Protein AF-D4DBG1-F1 (afdb_monomer_lite)

Sequence (114 aa):
MKVKADRDESSPYAAMLAAQDVAARCKELGINALHIKIRATGGTYSNISTQSWQADVQILTLFTGNGTKTPGPGAQSALRALARSGMRIGRIEDVTPTPSDSTRRKGGRRGRRL

pLDDT: mean 71.86, std 18.29, range [31.03, 88.25]

Foldseek 3Di:
DQDDDPVCLLPLVSLLVVLLVLLVVCVVVVQQADEAEAEFQAAADQDDDDDDDDDDDDPDDDDGDFDDLDGGPNPVSSVVSCVVSRRHYDHYHYPYDDDPDGDDHPQPPVRDDD

InterPro domains:
  IPR001971 Small ribosomal subunit protein uS11 [PF00411] (1-110)
  IPR001971 Small ribosomal subunit protein uS11 [PIRSF002131] (1-110)
  IPR001971 Small ribosomal subunit protein uS11 [PTHR11759] (1-110)
  IPR018102 Small ribosomal subunit protein uS11, conserved site [PS00054] (79-101)
  IPR036967 Small ribosomal subunit protein uS11 superfamily [G3DSA:3.30.420.80] (1-114)

Structure (mmCIF, N/CA/C/O backbone):
data_AF-D4DBG1-F1
#
_entry.id   AF-D4DBG1-F1
#
loop_
_atom_site.group_PDB
_atom_site.id
_atom_site.type_symbol
_atom_site.label_atom_id
_atom_site.label_alt_id
_atom_site.label_comp_id
_atom_site.label_asym_id
_atom_site.label_entity_id
_atom_site.label_seq_id
_atom_site.pdbx_PDB_ins_code
_atom_site.Cartn_x
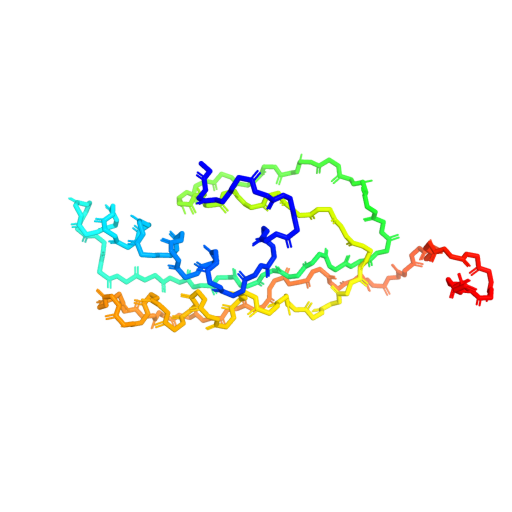_atom_site.Cartn_y
_atom_site.Cartn_z
_atom_site.occupancy
_atom_site.B_iso_or_equiv
_atom_site.auth_seq_id
_atom_site.auth_comp_id
_atom_site.auth_asym_id
_atom_site.auth_atom_id
_atom_site.pdbx_PDB_model_num
ATOM 1 N N . MET A 1 1 ? 9.223 9.749 7.460 1.00 59.69 1 MET A N 1
ATOM 2 C CA . MET A 1 1 ? 9.960 8.694 6.731 1.00 59.69 1 MET A CA 1
ATOM 3 C C . MET A 1 1 ? 10.418 7.651 7.742 1.00 59.69 1 MET A C 1
ATOM 5 O O . MET A 1 1 ? 10.905 8.054 8.792 1.00 59.69 1 MET A O 1
ATOM 9 N N . LYS A 1 2 ? 10.156 6.356 7.514 1.00 74.06 2 LYS A N 1
ATOM 10 C CA . LYS A 1 2 ? 10.386 5.299 8.525 1.00 74.06 2 LYS A CA 1
ATOM 11 C C . LYS A 1 2 ? 11.786 4.686 8.473 1.00 74.06 2 LYS A C 1
ATOM 13 O O . LYS A 1 2 ? 12.267 4.230 9.502 1.00 74.06 2 LYS A O 1
ATOM 18 N N . VAL A 1 3 ? 12.448 4.721 7.317 1.00 77.94 3 VAL A N 1
ATOM 19 C CA . VAL A 1 3 ? 13.809 4.199 7.141 1.00 77.94 3 VAL A CA 1
ATOM 20 C C . VAL A 1 3 ? 14.681 5.263 6.481 1.00 77.94 3 VAL A C 1
ATOM 22 O O . VAL A 1 3 ? 14.182 6.052 5.685 1.00 77.94 3 VAL A O 1
ATOM 25 N N . LYS A 1 4 ? 15.956 5.336 6.883 1.00 78.75 4 LYS A N 1
ATOM 26 C CA . LYS A 1 4 ? 16.922 6.358 6.435 1.00 78.75 4 LYS A CA 1
ATOM 27 C C . LYS A 1 4 ? 17.771 5.913 5.239 1.00 78.75 4 LYS A C 1
ATOM 29 O O . LYS A 1 4 ? 18.487 6.729 4.679 1.00 78.75 4 LYS A O 1
ATOM 34 N N . ALA A 1 5 ? 17.738 4.624 4.907 1.00 82.06 5 ALA A N 1
ATOM 35 C CA . ALA A 1 5 ? 18.497 4.038 3.816 1.00 82.06 5 ALA A CA 1
ATOM 36 C C . ALA A 1 5 ? 17.576 3.760 2.624 1.00 82.06 5 ALA A C 1
ATOM 38 O O . ALA A 1 5 ? 16.616 3.001 2.758 1.00 82.06 5 ALA A O 1
ATOM 39 N N . ASP A 1 6 ? 17.930 4.297 1.456 1.00 77.25 6 ASP A N 1
ATOM 40 C CA . ASP A 1 6 ? 17.152 4.157 0.212 1.00 77.25 6 ASP A CA 1
ATOM 41 C C . ASP A 1 6 ? 16.945 2.686 -0.198 1.00 77.25 6 ASP A C 1
ATOM 43 O O . ASP A 1 6 ? 15.963 2.313 -0.834 1.00 77.25 6 ASP A O 1
ATOM 47 N N . ARG A 1 7 ? 17.872 1.803 0.196 1.00 73.06 7 ARG A N 1
ATOM 48 C CA . ARG A 1 7 ? 17.799 0.363 -0.109 1.00 73.06 7 ARG A CA 1
ATOM 49 C C . ARG A 1 7 ? 16.644 -0.332 0.613 1.00 73.06 7 ARG A C 1
ATOM 51 O O . ARG A 1 7 ? 16.072 -1.282 0.081 1.00 73.06 7 ARG A O 1
ATOM 58 N N . ASP A 1 8 ? 16.299 0.145 1.803 1.00 77.94 8 ASP A N 1
ATOM 59 C CA . ASP A 1 8 ? 15.348 -0.511 2.702 1.00 77.94 8 ASP A CA 1
ATOM 60 C C . ASP A 1 8 ? 13.916 0.004 2.528 1.00 77.94 8 ASP A C 1
ATOM 62 O O . ASP A 1 8 ? 12.990 -0.509 3.162 1.00 77.94 8 ASP A O 1
ATOM 66 N N . GLU A 1 9 ? 13.706 0.979 1.642 1.00 72.56 9 GLU A N 1
ATOM 67 C CA . GLU A 1 9 ? 12.390 1.561 1.370 1.00 72.56 9 GLU A CA 1
ATOM 68 C C . GLU A 1 9 ? 11.390 0.521 0.860 1.00 72.56 9 GLU A C 1
ATOM 70 O O . GLU A 1 9 ? 10.223 0.537 1.245 1.00 72.56 9 GLU A O 1
ATOM 75 N N . SER A 1 10 ? 11.851 -0.434 0.047 1.00 70.38 10 SER A N 1
ATOM 76 C CA . SER A 1 10 ? 11.011 -1.518 -0.482 1.00 70.38 10 SER A CA 1
ATOM 77 C C . SER A 1 10 ? 10.912 -2.735 0.447 1.00 70.38 10 SER A C 1
ATOM 79 O O . SER A 1 10 ? 10.242 -3.721 0.115 1.00 70.38 10 SER A O 1
ATOM 81 N N . SER A 1 11 ? 11.581 -2.694 1.604 1.00 80.00 11 SER A N 1
ATOM 82 C CA . SER A 1 11 ? 11.648 -3.843 2.499 1.00 80.00 11 SER A CA 1
ATOM 83 C C . SER A 1 11 ? 10.276 -4.149 3.127 1.00 80.00 11 SER A C 1
ATOM 85 O O . SER A 1 11 ? 9.518 -3.239 3.484 1.00 80.00 11 SER A O 1
ATOM 87 N N . PRO A 1 12 ? 9.944 -5.435 3.346 1.00 82.38 12 PRO A N 1
ATOM 88 C CA . PRO A 1 12 ? 8.705 -5.818 4.024 1.00 82.38 12 PRO A CA 1
ATOM 89 C C . PRO A 1 12 ? 8.588 -5.246 5.441 1.00 82.38 12 PRO A C 1
ATOM 91 O O . PRO A 1 12 ? 7.477 -5.003 5.915 1.00 82.38 12 PRO A O 1
ATOM 94 N N . TYR A 1 13 ? 9.733 -5.039 6.100 1.00 82.44 13 TYR A N 1
ATOM 95 C CA . TYR A 1 13 ? 9.830 -4.486 7.445 1.00 82.44 13 TYR A CA 1
ATOM 96 C C . TYR A 1 13 ? 9.457 -2.999 7.480 1.00 82.44 13 TYR A C 1
ATOM 98 O O . TYR A 1 13 ? 8.647 -2.592 8.314 1.00 82.44 13 TYR A O 1
ATOM 106 N N . ALA A 1 14 ? 9.955 -2.206 6.524 1.00 83.31 14 ALA A N 1
ATOM 107 C CA . ALA A 1 14 ? 9.577 -0.800 6.384 1.00 83.31 14 ALA A CA 1
ATOM 108 C C . ALA A 1 14 ? 8.064 -0.633 6.165 1.00 83.31 14 ALA A C 1
ATOM 110 O O . ALA A 1 14 ? 7.430 0.209 6.805 1.00 83.31 14 ALA A O 1
ATOM 111 N N . ALA A 1 15 ? 7.474 -1.484 5.319 1.00 82.62 15 ALA A N 1
ATOM 112 C CA . ALA A 1 15 ? 6.037 -1.485 5.046 1.00 82.62 15 ALA A CA 1
ATOM 113 C C . ALA A 1 15 ? 5.195 -1.826 6.290 1.00 82.62 15 ALA A C 1
ATOM 115 O O . ALA A 1 15 ? 4.139 -1.233 6.512 1.00 82.62 15 ALA A O 1
ATOM 116 N N . MET A 1 16 ? 5.674 -2.748 7.129 1.00 86.19 16 MET A N 1
ATOM 117 C CA . MET A 1 16 ? 5.002 -3.122 8.374 1.00 86.19 16 MET A CA 1
ATOM 118 C C . MET A 1 16 ? 4.981 -1.969 9.383 1.00 86.19 16 MET A C 1
ATOM 120 O O . MET A 1 16 ? 3.918 -1.672 9.927 1.00 86.19 16 MET A O 1
ATOM 124 N 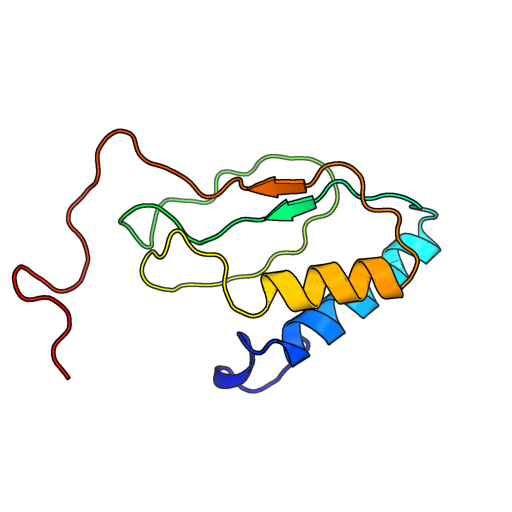N . LEU A 1 17 ? 6.125 -1.313 9.615 1.00 86.56 17 LEU A N 1
ATOM 125 C CA . LEU A 1 17 ? 6.207 -0.174 10.537 1.00 86.56 17 LEU A CA 1
ATOM 126 C C . LEU A 1 17 ? 5.274 0.957 10.094 1.00 86.56 17 LEU A C 1
ATOM 128 O O . LEU A 1 17 ? 4.496 1.466 10.896 1.00 86.56 17 LEU A O 1
ATOM 132 N N . ALA A 1 18 ? 5.280 1.281 8.798 1.00 85.19 18 ALA A N 1
ATOM 133 C CA . ALA A 1 18 ? 4.385 2.290 8.239 1.00 85.19 18 ALA A CA 1
ATOM 134 C C . ALA A 1 18 ? 2.898 1.929 8.424 1.00 85.19 18 ALA A C 1
ATOM 136 O O . ALA A 1 18 ? 2.091 2.788 8.779 1.00 85.19 18 ALA A O 1
ATOM 137 N N . ALA A 1 19 ? 2.527 0.660 8.224 1.00 85.56 19 ALA A N 1
ATOM 138 C CA . ALA A 1 19 ? 1.155 0.193 8.420 1.00 85.56 19 ALA A CA 1
ATOM 139 C C . ALA A 1 19 ? 0.696 0.289 9.887 1.00 85.56 19 ALA A C 1
ATOM 141 O O . ALA A 1 19 ? -0.467 0.596 10.149 1.00 85.56 19 ALA A O 1
ATOM 142 N N . GLN A 1 20 ? 1.598 0.058 10.846 1.00 86.31 20 GLN A N 1
ATOM 143 C CA . GLN A 1 20 ? 1.297 0.188 12.275 1.00 86.31 20 GLN A CA 1
ATOM 144 C C . GLN A 1 20 ? 1.013 1.640 12.676 1.00 86.31 20 GLN A C 1
ATOM 146 O O . GLN A 1 20 ? 0.043 1.883 13.392 1.00 86.31 20 GLN A O 1
ATOM 151 N N . ASP A 1 21 ? 1.793 2.605 12.179 1.00 87.25 21 ASP A N 1
ATOM 152 C CA . ASP A 1 21 ? 1.557 4.026 12.479 1.00 87.25 21 ASP A CA 1
ATOM 153 C C . ASP A 1 21 ? 0.223 4.519 11.920 1.00 87.25 21 ASP A C 1
ATOM 155 O O . ASP A 1 21 ? -0.505 5.267 12.571 1.00 87.25 21 ASP A O 1
ATOM 159 N N . VAL A 1 22 ? -0.104 4.094 10.699 1.00 85.62 22 VAL A N 1
ATOM 160 C CA . VAL A 1 22 ? -1.387 4.410 10.066 1.00 85.62 22 VAL A CA 1
ATOM 161 C C . VAL A 1 22 ? -2.516 3.820 10.892 1.00 85.62 22 VAL A C 1
ATOM 163 O O . VAL A 1 22 ? -3.472 4.525 11.190 1.00 85.62 22 VAL A O 1
ATOM 166 N N . ALA A 1 23 ? -2.402 2.556 11.304 1.00 85.75 23 ALA A N 1
ATOM 167 C CA . ALA A 1 23 ? -3.423 1.924 12.126 1.00 85.75 23 ALA A CA 1
ATOM 168 C C . ALA A 1 23 ? -3.608 2.633 13.475 1.00 85.75 23 ALA A C 1
ATOM 170 O O . ALA A 1 23 ? -4.741 2.775 13.924 1.00 85.75 23 ALA A O 1
ATOM 171 N N . ALA A 1 24 ? -2.526 3.103 14.105 1.00 87.38 24 ALA A N 1
ATOM 172 C CA . ALA A 1 24 ? -2.608 3.882 15.339 1.00 87.38 24 ALA A CA 1
ATOM 173 C C . ALA A 1 24 ? -3.409 5.177 15.126 1.00 87.38 24 ALA A C 1
ATOM 175 O O . ALA A 1 24 ? -4.375 5.427 15.845 1.00 87.38 24 ALA A O 1
ATOM 176 N N . ARG A 1 25 ? -3.101 5.927 14.062 1.00 86.81 25 ARG A N 1
ATOM 177 C CA . ARG A 1 25 ? -3.849 7.141 13.693 1.00 86.81 25 ARG A CA 1
ATOM 178 C C . ARG A 1 25 ? -5.304 6.855 13.323 1.00 86.81 25 ARG A C 1
ATOM 180 O O . ARG A 1 25 ? -6.196 7.606 13.695 1.00 86.81 25 ARG A O 1
ATOM 187 N N . CYS A 1 26 ? -5.574 5.759 12.618 1.00 86.06 26 CYS A N 1
ATOM 188 C CA . CYS A 1 26 ? -6.941 5.361 12.280 1.00 86.06 26 CYS A CA 1
ATOM 189 C C . CYS A 1 26 ? -7.777 5.043 13.527 1.00 86.06 26 CYS A C 1
ATOM 191 O O . CYS A 1 26 ? -8.972 5.329 13.528 1.00 86.06 26 CYS A O 1
ATOM 193 N N . LYS A 1 27 ? -7.163 4.505 14.588 1.00 85.38 27 LYS A N 1
ATOM 194 C CA . LYS A 1 27 ? -7.839 4.253 15.869 1.00 85.38 27 LYS A CA 1
ATOM 195 C C . LYS A 1 27 ? -8.156 5.532 16.632 1.00 85.38 27 LYS A C 1
ATOM 197 O O . LYS A 1 27 ? -9.246 5.628 17.182 1.00 85.38 27 LYS A O 1
ATOM 202 N N . GLU A 1 28 ? -7.252 6.511 16.635 1.00 87.62 28 GLU A N 1
ATOM 203 C CA . GLU A 1 28 ? -7.514 7.838 17.221 1.00 87.62 28 GLU A CA 1
ATOM 204 C C . GLU A 1 28 ? -8.716 8.519 16.550 1.00 87.62 28 GLU A C 1
ATOM 206 O O . GLU A 1 28 ? -9.516 9.173 17.210 1.00 87.62 28 GLU A O 1
ATOM 211 N N . LEU A 1 29 ? -8.878 8.298 15.244 1.00 85.56 29 LEU A N 1
ATOM 212 C CA . LEU A 1 29 ? -10.001 8.798 14.449 1.00 85.56 29 LEU A CA 1
ATOM 213 C C . LEU A 1 29 ? -11.263 7.915 14.527 1.00 85.56 29 LEU A C 1
ATOM 215 O O . LEU A 1 29 ? -12.278 8.255 13.924 1.00 85.56 29 LEU A O 1
ATOM 219 N N . GLY A 1 30 ? -11.219 6.779 15.231 1.00 85.38 30 GLY A N 1
ATOM 220 C CA . GLY A 1 30 ? -12.359 5.866 15.383 1.00 85.38 30 GLY A CA 1
ATOM 221 C C . GLY A 1 30 ? -12.725 5.057 14.129 1.00 85.38 30 GLY A C 1
ATOM 222 O O . GLY A 1 30 ? -13.841 4.543 14.029 1.00 85.38 30 GLY A O 1
ATOM 223 N N . ILE A 1 31 ? -11.817 4.926 13.158 1.00 83.81 31 ILE A N 1
ATOM 224 C CA . ILE A 1 31 ? -12.051 4.130 11.947 1.00 83.81 31 ILE A CA 1
ATOM 225 C C . ILE A 1 31 ? -11.821 2.653 12.270 1.00 83.81 31 ILE A C 1
ATOM 227 O O . ILE A 1 31 ? -10.710 2.238 12.584 1.00 83.81 31 ILE A O 1
ATOM 231 N N . ASN A 1 32 ? -12.868 1.841 12.126 1.00 79.56 32 ASN A N 1
ATOM 232 C CA . ASN A 1 32 ? -12.826 0.416 12.473 1.00 79.56 32 ASN A CA 1
ATOM 233 C C . ASN A 1 32 ? -12.631 -0.512 11.265 1.00 79.56 32 ASN A C 1
ATOM 235 O O . ASN A 1 32 ? -12.246 -1.669 11.444 1.00 79.56 32 ASN A O 1
ATOM 239 N N . ALA A 1 33 ? -12.916 -0.041 10.044 1.00 84.19 33 ALA A N 1
ATOM 240 C CA . ALA A 1 33 ? -12.844 -0.848 8.829 1.00 84.19 33 ALA A CA 1
ATOM 241 C C . ALA A 1 33 ? -12.226 -0.087 7.650 1.00 84.19 33 ALA A C 1
ATOM 243 O O . ALA A 1 33 ? -12.495 1.097 7.465 1.00 84.19 33 ALA A O 1
ATOM 244 N N . LEU A 1 34 ? -11.425 -0.784 6.841 1.00 84.38 34 LEU A N 1
ATOM 245 C CA . LEU A 1 34 ? -10.769 -0.242 5.650 1.00 84.38 34 LEU A CA 1
ATOM 246 C C . LEU A 1 34 ? -11.080 -1.102 4.422 1.00 84.38 34 LEU A C 1
ATOM 248 O O . LEU A 1 34 ? -10.967 -2.330 4.455 1.00 84.38 34 LEU A O 1
ATOM 252 N N . HIS A 1 35 ? -11.419 -0.444 3.315 1.00 88.25 35 HIS A N 1
ATOM 253 C CA . HIS A 1 35 ? -11.361 -1.037 1.981 1.00 88.25 35 HIS A CA 1
ATOM 254 C C . HIS A 1 35 ? -9.947 -0.867 1.431 1.00 88.25 35 HIS A C 1
ATOM 256 O O . HIS A 1 35 ? -9.401 0.234 1.459 1.00 88.25 35 HIS A O 1
ATOM 262 N N . ILE A 1 36 ? -9.344 -1.951 0.946 1.00 85.38 36 ILE A N 1
ATOM 263 C CA . ILE A 1 36 ? -7.940 -1.953 0.533 1.00 85.38 36 ILE A CA 1
ATOM 264 C C . ILE A 1 36 ? -7.868 -2.010 -0.988 1.00 85.38 36 ILE A C 1
ATOM 266 O O . ILE A 1 36 ? -8.350 -2.951 -1.610 1.00 85.38 36 ILE A O 1
ATOM 270 N N . LYS A 1 37 ? -7.206 -1.020 -1.583 1.00 86.00 37 LYS A N 1
ATOM 271 C CA . LYS A 1 37 ? -6.845 -1.023 -3.001 1.00 86.00 37 LYS A CA 1
ATOM 272 C C . LYS A 1 37 ? -5.342 -1.230 -3.122 1.00 86.00 37 LYS A C 1
ATOM 274 O O . LYS A 1 37 ? -4.564 -0.381 -2.692 1.00 86.00 37 LYS A O 1
ATOM 279 N N . ILE A 1 38 ? -4.933 -2.372 -3.665 1.00 82.06 38 ILE A N 1
ATOM 280 C CA . ILE A 1 38 ? -3.526 -2.698 -3.911 1.00 82.06 38 ILE A CA 1
ATOM 281 C C . ILE A 1 38 ? -3.170 -2.191 -5.305 1.00 82.06 38 ILE A C 1
ATOM 283 O O . ILE A 1 38 ? -3.907 -2.418 -6.259 1.00 82.06 38 ILE A O 1
ATOM 287 N N . ARG A 1 39 ? -2.040 -1.493 -5.428 1.00 79.69 39 ARG A N 1
ATOM 288 C CA . ARG A 1 39 ? -1.570 -0.951 -6.703 1.00 79.69 39 ARG A CA 1
ATOM 289 C C . ARG A 1 39 ? -0.104 -1.302 -6.914 1.00 79.69 39 ARG A C 1
ATOM 291 O O . ARG A 1 39 ? 0.745 -0.887 -6.129 1.00 79.69 39 ARG A O 1
ATOM 298 N N . ALA A 1 40 ? 0.195 -2.033 -7.982 1.00 74.38 40 ALA A N 1
ATOM 299 C CA . ALA A 1 40 ? 1.544 -2.115 -8.530 1.00 74.38 40 ALA A CA 1
ATOM 300 C C . ALA A 1 40 ? 1.775 -0.976 -9.535 1.00 74.38 40 ALA A C 1
ATOM 302 O O . ALA A 1 40 ? 0.824 -0.345 -10.002 1.00 74.38 40 ALA A O 1
ATOM 303 N N . THR A 1 41 ? 3.033 -0.718 -9.900 1.00 70.81 41 THR A N 1
ATOM 304 C CA . THR A 1 41 ? 3.386 0.362 -10.835 1.00 70.81 41 THR A CA 1
ATOM 305 C C . THR A 1 41 ? 2.612 0.244 -12.152 1.00 70.81 41 THR A C 1
ATOM 307 O O . THR A 1 41 ? 2.064 1.235 -12.631 1.00 70.81 41 THR A O 1
ATOM 310 N N . GLY A 1 42 ? 2.503 -0.983 -12.687 1.00 63.75 42 GLY A N 1
ATOM 311 C CA . GLY A 1 42 ? 1.752 -1.299 -13.905 1.00 63.75 42 GLY A CA 1
ATOM 312 C C . GLY A 1 42 ? 2.210 -0.529 -15.157 1.00 63.75 42 GLY A C 1
ATOM 313 O O . GLY A 1 42 ? 3.142 0.273 -15.121 1.00 63.75 42 GLY A O 1
ATOM 314 N N . GLY A 1 43 ? 1.578 -0.812 -16.301 1.00 64.69 43 GLY A N 1
ATOM 315 C CA . GLY A 1 43 ? 1.857 -0.126 -17.574 1.00 64.69 43 GLY A CA 1
ATOM 316 C C . GLY A 1 43 ? 3.297 -0.229 -18.121 1.00 64.69 43 GLY A C 1
ATOM 317 O O . GLY A 1 43 ? 4.091 -1.088 -17.731 1.00 64.69 43 GLY A O 1
ATOM 318 N N . THR A 1 44 ? 3.618 0.644 -19.084 1.00 59.81 44 THR A N 1
ATOM 319 C CA . THR A 1 44 ? 4.915 0.705 -19.786 1.00 59.81 44 THR A CA 1
ATOM 320 C C . THR A 1 44 ? 5.458 2.131 -19.938 1.00 59.81 44 THR A C 1
ATOM 322 O O . THR A 1 44 ? 6.004 2.448 -20.978 1.00 59.81 44 THR A O 1
ATOM 325 N N . TYR A 1 45 ? 5.378 2.992 -18.919 1.00 50.78 45 TYR A N 1
ATOM 326 C CA . TYR A 1 45 ? 6.257 4.167 -18.773 1.00 50.78 45 TYR A CA 1
ATOM 327 C C . TYR A 1 45 ? 6.303 4.632 -17.320 1.00 50.78 45 TYR A C 1
ATOM 329 O O . TYR A 1 45 ? 5.326 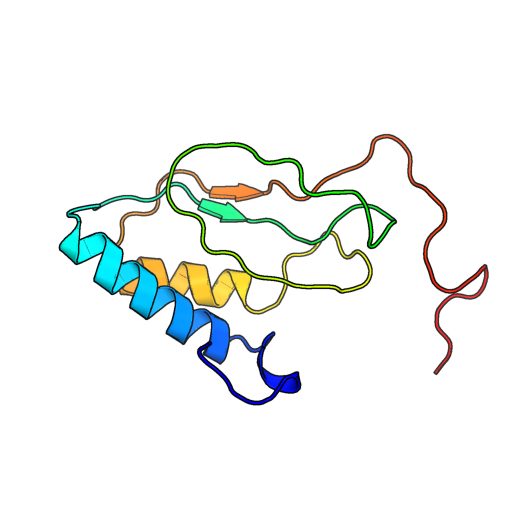4.544 -16.587 1.00 50.78 45 TYR A O 1
ATOM 337 N N . SER A 1 46 ? 7.463 5.150 -16.933 1.00 47.84 46 SER A N 1
ATOM 338 C CA . SER A 1 46 ? 7.781 5.701 -15.621 1.00 47.84 46 SER A CA 1
ATOM 339 C C . SER A 1 46 ? 7.552 7.216 -15.525 1.00 47.84 46 SER A C 1
ATOM 341 O O . SER A 1 46 ? 8.272 7.845 -14.770 1.00 47.84 46 SER A O 1
ATOM 343 N N . ASN A 1 47 ? 6.631 7.814 -16.292 1.00 43.16 47 ASN A N 1
ATOM 344 C CA . ASN A 1 47 ? 6.243 9.230 -16.160 1.00 43.16 47 ASN A CA 1
ATOM 345 C C . ASN A 1 47 ? 4.947 9.516 -16.940 1.00 43.16 47 ASN A C 1
ATOM 347 O O . ASN A 1 47 ? 5.014 9.761 -18.140 1.00 43.16 47 ASN A O 1
ATOM 351 N N . ILE A 1 48 ? 3.793 9.523 -16.265 1.00 35.22 48 ILE A N 1
ATOM 352 C CA . ILE A 1 48 ? 2.652 10.384 -16.617 1.00 35.22 48 ILE A CA 1
ATOM 353 C C . ILE A 1 48 ? 2.090 10.917 -15.297 1.00 35.22 48 ILE A C 1
ATOM 355 O O . ILE A 1 48 ? 1.750 10.146 -14.403 1.00 35.22 48 ILE A O 1
ATOM 359 N N . SER A 1 49 ? 2.115 12.246 -15.205 1.00 31.14 49 SER A N 1
ATOM 360 C CA . SER A 1 49 ? 1.443 13.149 -14.270 1.00 31.14 49 SER A CA 1
ATOM 361 C C . SER A 1 49 ? 0.502 12.517 -13.244 1.00 31.14 49 SER A C 1
ATOM 363 O O . SER A 1 49 ? -0.454 11.826 -13.594 1.00 31.14 49 SER A O 1
ATOM 365 N N . THR A 1 50 ? 0.717 12.902 -11.986 1.00 36.38 50 THR A N 1
ATOM 366 C CA . THR A 1 50 ? -0.331 13.149 -10.989 1.00 36.38 50 THR A CA 1
ATOM 367 C C . THR A 1 50 ? -1.705 13.368 -11.629 1.00 36.38 50 THR A C 1
ATOM 369 O O . THR A 1 50 ? -2.001 14.458 -12.111 1.00 36.38 50 THR A O 1
ATOM 372 N N . GLN A 1 51 ? -2.557 12.347 -11.624 1.00 32.09 51 GLN A N 1
ATOM 373 C CA . GLN A 1 51 ? -3.994 12.574 -11.628 1.00 32.09 51 GLN A CA 1
ATOM 374 C C . GLN A 1 51 ? -4.478 12.289 -10.216 1.00 32.09 51 GLN A C 1
ATOM 376 O O . GLN A 1 51 ? -4.630 11.147 -9.783 1.00 32.09 51 GLN A O 1
ATOM 381 N N . SER A 1 52 ? -4.598 13.395 -9.488 1.00 42.25 52 SER A N 1
ATOM 382 C CA . SER A 1 52 ? -5.429 13.556 -8.310 1.00 42.25 52 SER A CA 1
ATOM 383 C C . SER A 1 52 ? -6.780 12.879 -8.519 1.00 42.25 52 SER A C 1
ATOM 385 O O . SER A 1 52 ? -7.516 13.247 -9.432 1.00 42.25 52 SER A O 1
ATOM 387 N N . TRP A 1 53 ? -7.119 11.946 -7.636 1.00 35.25 53 TRP A N 1
ATOM 388 C CA . TRP A 1 53 ? -8.508 11.681 -7.291 1.00 35.25 53 TRP A CA 1
ATOM 389 C C . TRP A 1 53 ? -8.650 11.900 -5.791 1.00 35.25 53 TRP A C 1
ATOM 391 O O . TRP A 1 53 ? -7.939 11.305 -4.979 1.00 35.25 53 TRP A O 1
ATOM 401 N N . GLN A 1 54 ? -9.486 12.885 -5.483 1.00 37.97 54 GLN A N 1
ATOM 402 C CA . GLN A 1 54 ? -9.805 13.385 -4.160 1.00 37.97 54 GLN A CA 1
ATOM 403 C C . GLN A 1 54 ? -10.554 12.325 -3.336 1.00 37.97 54 GLN A C 1
ATOM 405 O O . GLN A 1 54 ? -11.356 11.567 -3.878 1.00 37.97 54 GLN A O 1
ATOM 410 N N . ALA A 1 55 ? -10.340 12.429 -2.023 1.00 39.00 55 ALA A N 1
ATOM 411 C CA . ALA A 1 55 ? -11.105 11.895 -0.896 1.00 39.00 55 ALA A CA 1
ATOM 412 C C . ALA A 1 55 ? -10.646 10.552 -0.279 1.00 39.00 55 ALA A C 1
ATOM 414 O O . ALA A 1 55 ? -10.852 9.463 -0.805 1.00 39.00 55 ALA A O 1
ATOM 415 N N . ASP A 1 56 ? -10.064 10.748 0.910 1.00 38.06 56 ASP A N 1
ATOM 416 C CA . ASP A 1 56 ? -9.983 9.906 2.106 1.00 38.06 56 ASP A CA 1
ATOM 417 C C . ASP A 1 56 ? -8.915 8.801 2.227 1.00 38.06 56 ASP A C 1
ATOM 419 O O . ASP A 1 56 ? -9.027 7.676 1.752 1.00 38.06 56 ASP A O 1
ATOM 423 N N . VAL A 1 57 ? -7.892 9.177 3.014 1.00 34.25 57 VAL A N 1
ATOM 424 C CA . VAL A 1 57 ? -6.731 8.427 3.529 1.00 34.25 57 VAL A CA 1
ATOM 425 C C . VAL A 1 57 ? -5.649 8.123 2.485 1.00 34.25 57 VAL A C 1
ATOM 427 O O . VAL A 1 57 ? -5.408 6.991 2.073 1.00 34.25 57 VAL A O 1
ATOM 430 N N . GLN A 1 58 ? -4.916 9.169 2.092 1.00 37.34 58 GLN A N 1
ATOM 431 C CA . GLN A 1 58 ? -3.684 9.037 1.314 1.00 37.34 58 GLN A CA 1
ATOM 432 C C . GLN A 1 58 ? -2.521 8.559 2.196 1.00 37.34 58 GLN A C 1
ATOM 434 O O . GLN A 1 58 ? -1.964 9.328 2.979 1.00 37.34 58 GLN A O 1
ATOM 439 N N . ILE A 1 59 ? -2.075 7.317 2.001 1.00 33.19 59 ILE A N 1
ATOM 440 C CA . ILE A 1 59 ? -0.679 6.949 2.277 1.00 33.19 59 ILE A CA 1
ATOM 441 C C . ILE A 1 59 ? 0.063 7.056 0.951 1.00 33.19 59 ILE A C 1
ATOM 443 O O . ILE A 1 59 ? 0.049 6.144 0.123 1.00 33.19 59 ILE A O 1
ATOM 447 N N . LEU A 1 60 ? 0.689 8.211 0.742 1.00 33.69 60 LEU A N 1
ATOM 448 C CA . LEU A 1 60 ? 1.625 8.436 -0.348 1.00 33.69 60 LEU A CA 1
ATOM 449 C C . LEU A 1 60 ? 2.825 7.495 -0.162 1.00 33.69 60 LEU A C 1
ATOM 451 O O . LEU A 1 60 ? 3.615 7.664 0.764 1.00 33.69 60 LEU A O 1
ATOM 455 N N . THR A 1 61 ? 2.979 6.517 -1.050 1.00 35.25 61 THR A N 1
ATOM 456 C CA . THR A 1 61 ? 4.250 5.809 -1.233 1.00 35.25 61 THR A CA 1
ATOM 457 C C . THR A 1 61 ? 4.763 6.106 -2.637 1.00 35.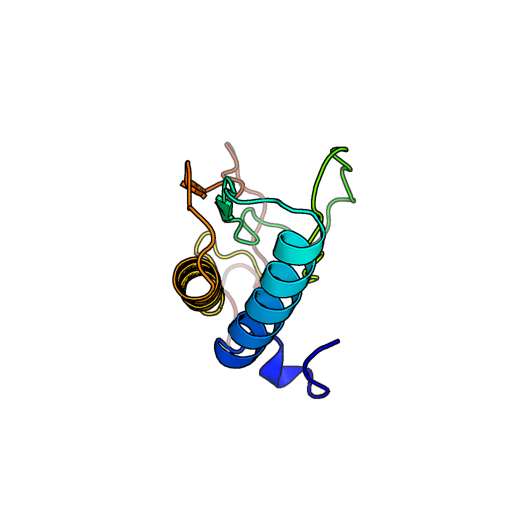25 61 THR A C 1
ATOM 459 O O . THR A 1 61 ? 4.226 5.640 -3.639 1.00 35.25 61 THR A O 1
ATOM 462 N N . LEU A 1 62 ? 5.775 6.975 -2.694 1.00 31.03 62 LEU A N 1
ATOM 463 C CA . LEU A 1 62 ? 6.604 7.212 -3.871 1.00 31.03 62 LEU A CA 1
ATOM 464 C C . LEU A 1 62 ? 7.360 5.917 -4.171 1.00 31.03 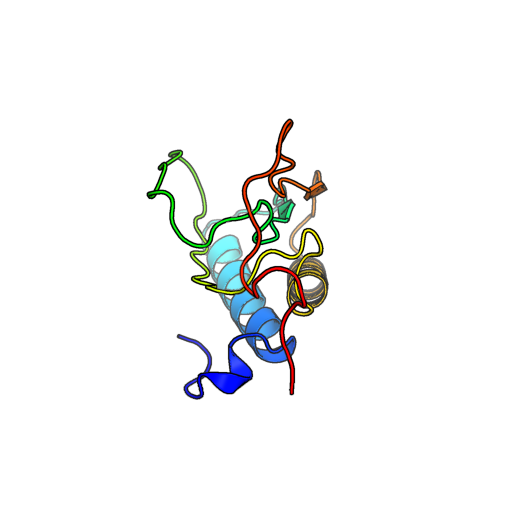62 LEU A C 1
ATOM 466 O O . LEU A 1 62 ? 8.204 5.526 -3.378 1.00 31.03 62 LEU A O 1
ATOM 470 N N . PHE A 1 63 ? 7.088 5.269 -5.302 1.00 31.30 63 PHE A N 1
ATOM 471 C CA . PHE A 1 63 ? 7.972 4.225 -5.814 1.00 31.30 63 PHE A CA 1
ATOM 472 C C . PHE A 1 63 ? 8.115 4.343 -7.326 1.00 31.30 63 PHE A C 1
ATOM 474 O O . PHE A 1 63 ? 7.199 4.073 -8.103 1.00 31.30 63 PHE A O 1
ATOM 481 N N . THR A 1 64 ? 9.306 4.768 -7.734 1.00 31.98 64 THR A N 1
ATOM 482 C CA . THR A 1 64 ? 9.794 4.709 -9.106 1.00 31.98 64 THR A CA 1
ATOM 483 C C . THR A 1 64 ? 10.413 3.325 -9.331 1.00 31.98 64 THR A C 1
ATOM 485 O O . THR A 1 64 ? 11.243 2.859 -8.558 1.00 31.98 64 THR A O 1
ATOM 488 N N . GLY A 1 65 ? 9.997 2.614 -10.382 1.00 36.44 65 GLY A N 1
ATOM 489 C CA . GLY A 1 65 ? 10.558 1.297 -10.698 1.00 36.44 65 GLY A CA 1
ATOM 490 C C . GLY A 1 65 ? 9.876 0.641 -11.894 1.00 36.44 65 GLY A C 1
ATOM 491 O O . GLY A 1 65 ? 8.655 0.635 -11.990 1.00 36.44 65 GLY A O 1
ATOM 492 N N . ASN A 1 66 ? 10.673 0.132 -12.836 1.00 45.88 66 ASN A N 1
ATOM 493 C CA . ASN A 1 66 ? 10.237 -0.356 -14.151 1.00 45.88 66 ASN A CA 1
ATOM 494 C C . ASN A 1 66 ? 9.099 -1.400 -14.067 1.00 45.88 66 ASN A C 1
ATOM 496 O O . ASN A 1 66 ? 9.209 -2.383 -13.341 1.00 45.88 66 ASN A O 1
ATOM 500 N N . GLY A 1 67 ? 8.036 -1.168 -14.850 1.00 56.91 67 GLY A N 1
ATOM 501 C CA . GLY A 1 67 ? 6.681 -1.700 -14.663 1.00 56.91 67 GLY A CA 1
ATOM 502 C C . GLY A 1 67 ? 6.539 -3.218 -14.561 1.00 56.91 67 GLY A C 1
ATOM 503 O O . GLY A 1 67 ? 6.454 -3.924 -15.569 1.00 56.91 67 GLY A O 1
ATOM 504 N N . THR A 1 68 ? 6.408 -3.698 -13.326 1.00 59.94 68 THR A N 1
ATOM 505 C CA . THR A 1 68 ? 5.799 -4.988 -13.003 1.00 59.94 68 THR A CA 1
ATOM 506 C C . THR A 1 68 ? 4.323 -4.776 -12.680 1.00 59.94 68 THR A C 1
ATOM 508 O O . THR A 1 68 ? 3.948 -3.826 -11.991 1.00 59.94 68 THR A O 1
ATOM 511 N N . LYS A 1 69 ? 3.467 -5.675 -13.178 1.00 68.56 69 LYS A N 1
ATOM 512 C CA . LYS A 1 69 ? 2.051 -5.733 -12.778 1.00 68.56 69 LYS A CA 1
ATOM 513 C C . LYS A 1 69 ? 1.868 -6.396 -11.407 1.00 68.56 69 LYS A C 1
ATOM 515 O O . LYS A 1 69 ? 0.781 -6.394 -10.857 1.00 68.56 69 LYS A O 1
ATOM 520 N N . THR A 1 70 ? 2.932 -6.987 -10.870 1.00 70.69 70 THR A N 1
ATOM 521 C CA . THR A 1 70 ? 2.926 -7.639 -9.567 1.00 70.69 70 THR A CA 1
ATOM 522 C C . THR A 1 70 ? 3.229 -6.617 -8.474 1.00 70.69 70 THR A C 1
ATOM 524 O O . THR A 1 70 ? 4.242 -5.911 -8.587 1.00 70.69 70 THR A O 1
ATOM 527 N N . PRO A 1 71 ? 2.401 -6.531 -7.421 1.00 75.75 71 PRO A N 1
ATOM 528 C CA . PRO A 1 71 ? 2.696 -5.688 -6.273 1.00 75.75 71 PRO A CA 1
ATOM 529 C C . PRO A 1 71 ? 3.987 -6.152 -5.587 1.00 75.75 71 PRO A C 1
ATOM 531 O O . PRO A 1 71 ? 4.323 -7.337 -5.591 1.00 75.75 71 PRO A O 1
ATOM 534 N N . GLY A 1 72 ? 4.734 -5.196 -5.031 1.00 74.94 72 GLY A N 1
ATOM 535 C CA . GLY A 1 72 ? 6.021 -5.459 -4.393 1.00 74.94 72 GLY A CA 1
ATOM 536 C C . GLY A 1 72 ? 5.908 -6.284 -3.101 1.00 74.94 72 GLY A C 1
ATOM 537 O O . GLY A 1 72 ? 4.816 -6.449 -2.548 1.00 74.94 72 GLY A O 1
ATOM 538 N N . PRO A 1 73 ? 7.043 -6.758 -2.560 1.00 76.50 73 PRO A N 1
ATOM 539 C CA . PRO A 1 73 ? 7.071 -7.647 -1.394 1.00 76.50 73 PRO A CA 1
ATOM 540 C C . PRO A 1 73 ? 6.470 -7.018 -0.121 1.00 76.50 73 PRO A C 1
ATOM 542 O O . PRO A 1 73 ? 6.001 -7.739 0.757 1.00 76.50 73 PRO A O 1
ATOM 545 N N . GLY A 1 74 ? 6.421 -5.683 -0.033 1.00 81.06 74 GLY A N 1
ATOM 546 C CA . GLY A 1 74 ? 5.800 -4.952 1.076 1.00 81.06 74 GLY A CA 1
ATOM 547 C C . GLY A 1 74 ? 4.264 -4.942 1.087 1.00 81.06 74 GLY A C 1
ATOM 548 O O . GLY A 1 74 ? 3.667 -4.626 2.115 1.00 81.06 74 GLY A O 1
ATOM 549 N N . ALA A 1 75 ? 3.594 -5.303 -0.014 1.00 80.94 75 ALA A N 1
ATOM 550 C CA . ALA A 1 75 ? 2.130 -5.234 -0.090 1.00 80.94 75 ALA A CA 1
ATOM 551 C C . ALA A 1 75 ? 1.457 -6.234 0.864 1.00 80.94 75 ALA A C 1
ATOM 553 O O . ALA A 1 75 ? 0.557 -5.886 1.629 1.00 80.94 75 ALA A O 1
ATOM 554 N N . GLN A 1 76 ? 1.938 -7.478 0.864 1.00 84.19 76 GLN A N 1
ATOM 555 C CA . GLN A 1 76 ? 1.371 -8.531 1.701 1.00 84.19 76 GLN A CA 1
ATOM 556 C C . GLN A 1 76 ? 1.731 -8.349 3.185 1.00 84.19 76 GLN A C 1
ATOM 558 O O . GLN A 1 76 ? 0.935 -8.691 4.061 1.00 84.19 76 GLN A O 1
ATOM 563 N N . SER A 1 77 ? 2.914 -7.802 3.495 1.00 84.44 77 SER A N 1
ATOM 564 C CA . SER A 1 77 ? 3.305 -7.528 4.883 1.00 84.44 77 SER A CA 1
ATOM 565 C C . SER A 1 77 ? 2.474 -6.398 5.494 1.00 84.44 77 SER A C 1
ATOM 567 O O . SER A 1 77 ? 2.007 -6.546 6.624 1.00 84.44 77 SER A O 1
ATOM 569 N N . ALA A 1 78 ? 2.210 -5.326 4.741 1.00 84.88 78 ALA A N 1
ATOM 570 C CA . ALA A 1 78 ? 1.352 -4.226 5.180 1.00 84.88 78 ALA A CA 1
ATOM 571 C C . ALA A 1 78 ? -0.089 -4.688 5.454 1.00 84.88 78 ALA A C 1
ATOM 573 O O . ALA A 1 78 ? -0.649 -4.374 6.505 1.00 84.88 78 ALA A O 1
ATOM 574 N N . LEU A 1 79 ? -0.670 -5.504 4.567 1.00 86.12 79 LEU A N 1
ATOM 575 C CA . LEU A 1 79 ? -2.031 -6.025 4.744 1.00 86.12 79 LEU A CA 1
ATOM 576 C C . LEU A 1 79 ? -2.150 -6.890 6.007 1.00 86.12 79 LEU A C 1
ATOM 578 O O . LEU A 1 79 ? -3.078 -6.731 6.801 1.00 86.12 79 LEU A O 1
ATOM 582 N N . ARG A 1 80 ? -1.159 -7.757 6.245 1.00 87.88 80 ARG A N 1
ATOM 583 C CA . ARG A 1 80 ? -1.085 -8.563 7.473 1.00 87.88 80 ARG A CA 1
ATOM 584 C C . ARG A 1 80 ? -0.923 -7.699 8.721 1.00 87.88 80 ARG A C 1
ATOM 586 O O . ARG A 1 80 ? -1.507 -8.024 9.750 1.00 87.88 80 ARG A O 1
ATOM 593 N N . ALA A 1 81 ? -0.147 -6.621 8.652 1.00 86.38 81 ALA A N 1
ATOM 594 C CA . ALA A 1 81 ? 0.049 -5.709 9.774 1.00 86.38 81 ALA A CA 1
ATOM 595 C C . ALA A 1 81 ? -1.246 -4.969 10.151 1.00 86.38 81 ALA A C 1
ATOM 597 O O . ALA A 1 81 ? -1.551 -4.867 11.337 1.00 86.38 81 ALA A O 1
ATOM 598 N N . LEU A 1 82 ? -2.037 -4.537 9.162 1.00 85.94 82 LEU A N 1
ATOM 599 C CA . LEU A 1 82 ? -3.346 -3.904 9.376 1.00 85.94 82 LEU A CA 1
ATOM 600 C C . LEU A 1 82 ? -4.377 -4.874 9.969 1.00 85.94 82 LEU A C 1
ATOM 602 O O . LEU A 1 82 ? -5.112 -4.517 10.886 1.00 85.94 82 LEU A O 1
ATOM 606 N N . ALA A 1 83 ? -4.397 -6.123 9.500 1.00 87.88 83 ALA A N 1
ATOM 607 C CA . ALA A 1 83 ? -5.250 -7.149 10.097 1.00 87.88 83 ALA A CA 1
ATOM 608 C C . ALA A 1 83 ? -4.863 -7.420 11.564 1.00 87.88 83 ALA A C 1
ATOM 610 O O . ALA A 1 83 ? -5.723 -7.515 12.436 1.00 87.88 83 ALA A O 1
ATOM 611 N N . ARG A 1 84 ? -3.555 -7.496 11.856 1.00 86.81 84 ARG A N 1
ATOM 612 C CA . ARG A 1 84 ? -3.030 -7.719 13.216 1.00 86.81 84 ARG A CA 1
ATOM 613 C C . ARG A 1 84 ? -3.270 -6.544 14.155 1.00 86.81 84 ARG A C 1
ATOM 615 O O . ARG A 1 84 ? -3.436 -6.761 15.349 1.00 86.81 84 ARG A O 1
ATOM 622 N N . SER A 1 85 ? -3.286 -5.315 13.644 1.00 84.19 85 SER A N 1
ATOM 623 C CA . SER A 1 85 ? -3.569 -4.131 14.457 1.00 84.19 85 SER A CA 1
ATOM 624 C C . SER A 1 85 ? -5.051 -4.005 14.829 1.00 84.19 85 SER A C 1
ATOM 626 O O . SER A 1 85 ? -5.391 -3.120 15.612 1.00 84.19 85 SER A O 1
ATOM 628 N N . GLY A 1 86 ? -5.918 -4.903 14.346 1.00 84.00 86 GLY A N 1
ATOM 629 C CA . GLY A 1 86 ? -7.340 -4.952 14.690 1.00 84.00 86 GLY A CA 1
ATOM 630 C C . GLY A 1 86 ? -8.240 -4.148 13.751 1.00 84.00 86 GLY A C 1
ATOM 631 O O . GLY A 1 86 ? -9.402 -3.926 14.080 1.00 84.00 86 GLY A O 1
ATOM 632 N N . MET A 1 87 ? -7.734 -3.716 12.591 1.00 86.00 87 MET A N 1
ATOM 633 C CA . MET A 1 87 ? -8.553 -3.070 11.562 1.00 86.00 87 MET A CA 1
ATOM 634 C C . MET A 1 87 ? -9.344 -4.129 10.786 1.00 86.00 87 MET A C 1
ATOM 636 O O . MET A 1 87 ? -8.777 -5.111 10.299 1.00 86.00 87 MET A O 1
ATOM 640 N N . ARG A 1 88 ? -10.655 -3.931 10.623 1.00 86.69 88 ARG A N 1
ATOM 641 C CA . ARG A 1 88 ? -11.496 -4.834 9.826 1.00 86.69 88 ARG A CA 1
ATOM 642 C C . ARG A 1 88 ? -11.242 -4.583 8.344 1.00 86.69 88 ARG A C 1
ATOM 644 O O . ARG A 1 88 ? -11.421 -3.472 7.854 1.00 86.69 88 ARG A O 1
ATOM 651 N N . ILE A 1 89 ? -10.837 -5.614 7.615 1.00 86.56 89 ILE A N 1
ATOM 652 C CA . ILE A 1 89 ? -10.623 -5.503 6.172 1.00 86.56 89 ILE A CA 1
ATOM 653 C C . ILE A 1 89 ? -11.948 -5.794 5.470 1.00 86.56 89 ILE A C 1
ATOM 655 O O . ILE A 1 89 ? -12.552 -6.843 5.686 1.00 86.56 89 ILE A O 1
ATOM 659 N N . GLY A 1 90 ? -12.409 -4.838 4.668 1.00 86.94 90 GLY A N 1
ATOM 660 C CA . GLY A 1 90 ? -13.566 -5.008 3.799 1.00 86.94 90 GLY A CA 1
ATOM 661 C C . GLY A 1 90 ? -13.167 -5.670 2.480 1.00 86.94 90 GLY A C 1
ATOM 662 O O . GLY A 1 90 ? -12.537 -6.720 2.436 1.00 86.94 90 GLY A O 1
ATOM 663 N N . ARG A 1 91 ? -13.531 -5.022 1.374 1.00 88.00 91 ARG A N 1
ATOM 664 C CA . ARG A 1 91 ? -13.127 -5.430 0.020 1.00 88.00 91 ARG A CA 1
ATOM 665 C C . ARG A 1 91 ? -11.647 -5.152 -0.241 1.00 88.00 91 ARG A C 1
ATOM 667 O O . ARG A 1 91 ? -11.152 -4.087 0.134 1.00 88.00 91 ARG A O 1
ATOM 674 N N . ILE A 1 92 ? -10.997 -6.099 -0.913 1.00 87.31 92 ILE A N 1
ATOM 675 C CA . ILE A 1 92 ? -9.635 -5.972 -1.432 1.00 87.31 92 ILE A CA 1
ATOM 676 C C . ILE A 1 92 ? -9.722 -5.968 -2.958 1.00 87.31 92 ILE A C 1
ATOM 678 O O . ILE A 1 92 ? -10.254 -6.911 -3.540 1.00 87.31 92 ILE A O 1
ATOM 682 N N . GLU A 1 93 ? -9.205 -4.922 -3.595 1.00 83.94 93 GLU A N 1
ATOM 683 C CA . GLU A 1 93 ? -9.210 -4.760 -5.053 1.00 83.94 93 GLU A CA 1
ATOM 684 C C . GLU A 1 93 ? -7.785 -4.515 -5.564 1.00 83.94 93 GLU A C 1
ATOM 686 O O . GLU A 1 93 ? -7.046 -3.711 -4.992 1.00 83.94 93 GLU A O 1
ATOM 691 N N . ASP A 1 94 ? -7.393 -5.194 -6.645 1.00 81.75 94 ASP A N 1
ATOM 692 C CA . ASP A 1 94 ? -6.171 -4.875 -7.389 1.00 81.75 94 ASP A CA 1
ATOM 693 C C . ASP A 1 94 ? -6.498 -3.826 -8.456 1.00 81.75 94 ASP A C 1
ATOM 695 O O . ASP A 1 94 ? -7.238 -4.087 -9.403 1.00 81.75 94 ASP A O 1
ATOM 699 N N . VAL A 1 95 ? -5.953 -2.625 -8.280 1.00 80.50 95 VAL A N 1
ATOM 700 C CA . VAL A 1 95 ? -6.127 -1.487 -9.194 1.00 80.50 95 VAL A CA 1
ATOM 701 C C . VAL A 1 95 ? -4.870 -1.238 -10.028 1.00 80.50 95 VAL A C 1
ATOM 703 O O . VAL A 1 95 ? -4.628 -0.123 -10.502 1.00 80.50 95 VAL A O 1
ATOM 706 N N . THR A 1 96 ? -4.031 -2.264 -10.195 1.00 77.19 96 THR A N 1
ATOM 707 C CA . THR A 1 96 ? -2.860 -2.190 -11.066 1.00 77.19 96 THR A CA 1
ATOM 708 C C . THR A 1 96 ? -3.291 -1.866 -12.499 1.00 77.19 96 THR A C 1
ATOM 710 O O . THR A 1 96 ? -4.095 -2.595 -13.089 1.00 77.19 96 THR A O 1
ATOM 713 N N . PRO A 1 97 ? -2.751 -0.794 -13.108 1.00 78.38 97 PRO A N 1
ATOM 714 C CA . PRO A 1 97 ? -3.195 -0.368 -14.424 1.00 78.38 97 PRO A CA 1
ATOM 715 C C . PRO A 1 97 ? -2.836 -1.419 -15.482 1.00 78.38 97 PRO A C 1
ATOM 717 O O . PRO A 1 97 ? -1.659 -1.719 -15.726 1.00 78.38 97 PRO A O 1
ATOM 720 N N . THR A 1 98 ? -3.874 -1.956 -16.126 1.00 73.62 98 THR A N 1
ATOM 721 C CA . THR A 1 98 ? -3.765 -2.878 -17.258 1.00 73.62 98 THR A CA 1
ATOM 722 C C . THR A 1 98 ? -4.078 -2.106 -18.538 1.00 73.62 98 THR A C 1
ATOM 724 O O . THR A 1 98 ? -5.229 -1.730 -18.738 1.00 73.62 98 THR A O 1
ATOM 727 N N . PRO A 1 99 ? -3.074 -1.811 -19.380 1.00 74.56 99 PRO A N 1
ATOM 728 C CA . PRO A 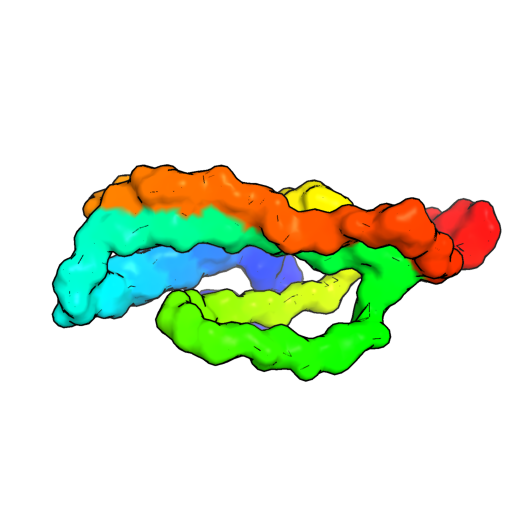1 99 ? -3.307 -1.041 -20.594 1.00 74.56 99 PRO A CA 1
ATOM 729 C C . PRO A 1 99 ? -3.903 -1.931 -21.695 1.00 74.56 99 PRO A C 1
ATOM 731 O O . PRO A 1 99 ? -3.474 -3.078 -21.837 1.00 74.56 99 PRO A O 1
ATOM 734 N N . SER A 1 100 ? -4.850 -1.397 -22.474 1.00 76.38 100 SER A N 1
ATOM 735 C CA . SER A 1 100 ? -5.424 -2.082 -23.646 1.00 76.38 100 SER A CA 1
ATOM 736 C C . SER A 1 100 ? -4.374 -2.327 -24.735 1.00 76.38 100 SER A C 1
ATOM 738 O O . SER A 1 100 ? -4.298 -3.428 -25.262 1.00 76.38 100 SER A O 1
ATOM 740 N N . ASP A 1 101 ? -3.507 -1.335 -24.973 1.00 73.25 101 ASP A N 1
ATOM 741 C CA . ASP A 1 101 ? -2.311 -1.421 -25.815 1.00 73.25 101 ASP A CA 1
ATOM 742 C C . ASP A 1 101 ? -1.089 -0.912 -25.049 1.00 73.25 101 ASP A C 1
ATOM 744 O O . ASP A 1 101 ? -1.175 0.033 -24.263 1.00 73.25 101 ASP A O 1
ATOM 748 N N . SER A 1 102 ? 0.074 -1.533 -25.261 1.00 69.19 102 SER A N 1
ATOM 749 C CA . SER A 1 102 ? 1.297 -1.169 -24.537 1.00 69.19 102 SER A CA 1
ATOM 750 C C . SER A 1 102 ? 2.259 -0.339 -25.376 1.00 69.19 102 SER A C 1
ATOM 752 O O . SER A 1 102 ? 2.464 -0.593 -26.560 1.00 69.19 102 SER A O 1
ATOM 754 N N . THR A 1 103 ? 2.939 0.592 -24.721 1.00 74.00 103 THR A N 1
ATOM 755 C CA . THR A 1 103 ? 4.049 1.349 -25.296 1.00 74.00 103 THR A CA 1
ATOM 756 C C . THR A 1 103 ? 5.386 0.601 -25.155 1.00 74.00 103 THR A C 1
ATOM 758 O O . THR A 1 103 ? 5.509 -0.398 -24.438 1.00 74.00 103 THR A O 1
ATOM 761 N N . ARG A 1 104 ? 6.434 1.065 -25.850 1.00 77.88 104 ARG A N 1
ATOM 762 C CA . ARG A 1 104 ? 7.748 0.399 -25.863 1.00 77.88 104 ARG A CA 1
ATOM 763 C C . ARG A 1 104 ? 8.396 0.384 -24.469 1.00 77.88 104 ARG A C 1
ATOM 765 O O . ARG A 1 104 ? 8.702 1.431 -23.907 1.00 77.88 104 ARG A O 1
ATOM 772 N N . ARG A 1 105 ? 8.701 -0.816 -23.957 1.00 75.31 105 ARG A N 1
ATOM 773 C CA . ARG A 1 105 ? 9.386 -1.030 -22.665 1.00 75.31 105 ARG A CA 1
ATOM 774 C C . ARG A 1 105 ? 10.825 -0.488 -22.648 1.00 75.31 105 ARG A C 1
ATOM 776 O O . ARG A 1 105 ? 11.532 -0.516 -23.657 1.00 75.31 105 ARG A O 1
ATOM 783 N N . LYS A 1 106 ? 11.288 -0.062 -21.464 1.00 73.94 106 LYS A N 1
ATOM 784 C CA . LYS A 1 106 ? 12.693 0.308 -21.200 1.00 73.94 106 LYS A CA 1
ATOM 785 C C . LYS A 1 106 ? 13.601 -0.930 -21.308 1.00 73.94 106 LYS A C 1
ATOM 787 O O . LYS A 1 106 ? 13.214 -2.010 -20.878 1.00 73.94 106 LYS A O 1
ATOM 792 N N . GLY A 1 107 ? 14.809 -0.769 -21.858 1.00 78.75 107 GLY A N 1
ATOM 793 C CA . GLY A 1 107 ? 15.783 -1.861 -22.051 1.00 78.75 107 GLY A CA 1
ATOM 794 C C . GLY A 1 107 ? 16.081 -2.223 -23.513 1.00 78.75 107 GLY A C 1
ATOM 795 O O . GLY A 1 107 ? 16.821 -3.164 -23.775 1.00 78.75 107 GLY A O 1
ATOM 796 N N . GLY A 1 108 ? 15.537 -1.487 -24.488 1.00 82.12 108 GLY A N 1
ATOM 797 C CA . GLY A 1 108 ? 15.786 -1.753 -25.910 1.00 82.12 108 GLY A CA 1
ATOM 798 C C . GLY A 1 108 ? 15.210 -3.099 -26.379 1.00 82.12 108 GLY A C 1
ATOM 799 O O . GLY A 1 108 ? 14.417 -3.724 -25.685 1.00 82.12 108 GLY A O 1
ATOM 800 N N . ARG A 1 109 ? 15.589 -3.559 -27.582 1.00 80.88 109 ARG A N 1
ATOM 801 C CA . ARG A 1 109 ? 15.066 -4.824 -28.151 1.00 80.88 109 ARG A CA 1
ATOM 802 C C . ARG A 1 109 ? 15.562 -6.069 -27.406 1.00 80.88 109 ARG A C 1
ATOM 804 O O . ARG A 1 109 ? 14.878 -7.082 -27.391 1.00 80.88 109 ARG A O 1
ATOM 811 N N . ARG A 1 110 ? 16.761 -5.997 -26.824 1.00 85.38 110 ARG A N 1
ATOM 812 C CA . ARG A 1 110 ? 17.450 -7.122 -26.169 1.00 85.38 110 ARG A CA 1
ATOM 813 C C . ARG A 1 110 ? 17.268 -7.146 -24.645 1.00 85.38 110 ARG A C 1
ATOM 815 O O . ARG A 1 110 ? 17.781 -8.056 -24.008 1.00 85.38 110 ARG A O 1
ATOM 822 N N . GLY A 1 111 ? 16.557 -6.171 -24.075 1.00 84.44 111 GLY A N 1
ATOM 823 C CA . GLY A 1 111 ? 16.331 -6.060 -22.635 1.00 84.44 111 GLY A CA 1
ATOM 824 C C . GLY A 1 111 ? 17.544 -5.557 -21.842 1.00 84.44 111 GLY A C 1
ATOM 825 O O . GLY A 1 111 ? 18.587 -5.202 -22.395 1.00 84.44 111 GLY A O 1
ATOM 826 N N . ARG A 1 112 ? 17.387 -5.516 -20.513 1.00 82.38 112 ARG A N 1
ATOM 827 C CA . ARG A 1 112 ? 18.463 -5.164 -19.576 1.00 82.38 112 ARG A CA 1
ATOM 828 C C . ARG A 1 112 ? 19.526 -6.267 -19.593 1.00 82.38 112 ARG A C 1
ATOM 830 O O . ARG A 1 112 ? 19.213 -7.409 -19.276 1.00 82.38 112 ARG A O 1
ATOM 837 N N . ARG A 1 113 ? 20.761 -5.910 -19.946 1.00 84.31 113 ARG A N 1
ATOM 838 C CA . ARG A 1 113 ? 21.944 -6.773 -19.838 1.00 84.31 113 ARG A CA 1
ATOM 839 C C . ARG A 1 113 ? 22.703 -6.403 -18.564 1.00 84.31 113 ARG A C 1
ATOM 841 O O . ARG A 1 113 ? 22.720 -5.224 -18.210 1.00 84.31 113 ARG A O 1
ATOM 848 N N . LEU A 1 114 ? 23.194 -7.420 -17.862 1.00 81.50 114 LEU A N 1
ATOM 849 C CA . LEU A 1 114 ? 24.017 -7.289 -16.661 1.00 81.50 114 LEU A CA 1
ATOM 850 C C . LEU A 1 114 ? 25.470 -7.032 -17.054 1.00 81.50 114 LEU A C 1
ATOM 852 O O . LEU A 1 114 ? 25.878 -7.588 -18.100 1.00 81.50 114 LEU A O 1
#

Radius of gyration: 16.24 Å; chains: 1; bounding box: 38×22×45 Å

Organism: Trichophyton verrucosum (strain HKI 0517) (NCBI:txid663202)

Secondary structure (DSSP, 8-state):
---SSGGGTT-HHHHHHHHHHHHHHHHHTT--EEEEEE----SS-S--------SS---------S--SSPPTHHHHHHHHHHHTTPEEEEEEE-----SSPPPPTTTTT----